Protein AF-A0AAU4ISP2-F1 (afdb_monomer_lite)

Sequence (122 aa):
MALRNTTTWLERLPDLPALRAADTGSRVRIIEQYICQELTETLDIPPAYRINVRRPLRSQGVDSIMAIQLKRKLETALGVTVKAADLLRDDSVAEVAALLCALMPDRREAQARFAATASAGR

Structure (mmCIF, N/CA/C/O backbone):
data_AF-A0AAU4ISP2-F1
#
_entry.id   AF-A0AAU4ISP2-F1
#
loop_
_atom_site.group_PDB
_atom_site.id
_atom_site.type_symbol
_atom_site.label_atom_id
_atom_site.label_alt_id
_atom_site.label_comp_id
_atom_site.label_asym_id
_atom_site.label_entity_id
_atom_site.label_seq_id
_atom_site.pdbx_PDB_ins_code
_atom_site.Cartn_x
_atom_site.Cartn_y
_atom_site.Cartn_z
_atom_site.occupancy
_atom_site.B_iso_or_equiv
_atom_site.auth_seq_id
_atom_site.auth_comp_id
_atom_site.auth_asym_id
_atom_site.auth_atom_id
_atom_site.pdbx_PDB_model_num
ATOM 1 N N . MET A 1 1 ? -2.607 11.310 22.598 1.00 37.22 1 MET A N 1
ATOM 2 C CA . MET A 1 1 ? -2.369 9.853 22.475 1.00 37.22 1 MET A CA 1
ATOM 3 C C . MET A 1 1 ? -1.652 9.605 21.157 1.00 37.22 1 MET A C 1
ATOM 5 O O . MET A 1 1 ? -1.958 10.280 20.188 1.00 37.22 1 MET A O 1
ATOM 9 N N . ALA A 1 2 ? -0.586 8.809 21.192 1.00 35.31 2 ALA A N 1
ATOM 10 C CA . ALA A 1 2 ? 0.616 8.969 20.376 1.00 35.31 2 ALA A CA 1
ATOM 11 C C . ALA A 1 2 ? 0.476 8.588 18.887 1.00 35.31 2 ALA A C 1
ATOM 13 O O . ALA A 1 2 ? 0.356 7.416 18.558 1.00 35.31 2 ALA A O 1
ATOM 14 N N . LEU A 1 3 ? 0.644 9.567 17.991 1.00 39.28 3 LEU A N 1
ATOM 15 C CA . LEU A 1 3 ? 1.062 9.340 16.603 1.00 39.28 3 LEU A CA 1
ATOM 16 C C . LEU A 1 3 ? 2.595 9.220 16.575 1.00 39.28 3 LEU A C 1
ATOM 18 O O . LEU A 1 3 ? 3.301 10.159 16.218 1.00 39.28 3 LEU A O 1
ATOM 22 N N . ARG A 1 4 ? 3.130 8.091 17.041 1.00 44.38 4 ARG A N 1
ATOM 23 C CA . ARG A 1 4 ? 4.551 7.744 16.903 1.00 44.38 4 ARG A CA 1
ATOM 24 C C . ARG A 1 4 ? 4.611 6.449 16.112 1.00 44.38 4 ARG A C 1
ATOM 26 O O . ARG A 1 4 ? 4.437 5.425 16.741 1.00 44.38 4 ARG A O 1
ATOM 33 N N . ASN A 1 5 ? 4.751 6.514 14.783 1.00 46.41 5 ASN A N 1
ATOM 34 C CA . ASN A 1 5 ? 5.164 5.393 13.908 1.00 46.41 5 ASN A CA 1
ATOM 35 C C . ASN A 1 5 ? 5.406 5.856 12.447 1.00 46.41 5 ASN A C 1
ATOM 37 O O . ASN A 1 5 ? 5.060 5.170 11.489 1.00 46.41 5 ASN A O 1
ATOM 41 N N . THR A 1 6 ? 5.965 7.052 12.223 1.00 48.81 6 THR A N 1
ATOM 42 C CA . THR A 1 6 ? 6.186 7.582 10.857 1.00 48.81 6 THR A CA 1
ATOM 43 C C . THR A 1 6 ? 7.560 7.267 10.260 1.00 48.81 6 THR A C 1
ATOM 45 O O . THR A 1 6 ? 7.799 7.637 9.116 1.00 48.81 6 THR A O 1
ATOM 48 N N . THR A 1 7 ? 8.461 6.596 10.981 1.00 49.91 7 THR A N 1
ATOM 49 C CA . THR A 1 7 ? 9.884 6.565 10.590 1.00 49.91 7 THR A CA 1
ATOM 50 C C . THR A 1 7 ? 10.302 5.321 9.793 1.00 49.91 7 THR A C 1
ATOM 52 O O . THR A 1 7 ? 11.186 5.427 8.955 1.00 49.91 7 THR A O 1
ATOM 55 N N . THR A 1 8 ? 9.651 4.166 9.959 1.00 53.00 8 THR A N 1
ATOM 56 C CA . THR A 1 8 ? 10.172 2.880 9.440 1.00 53.00 8 THR A CA 1
ATOM 57 C C . THR A 1 8 ? 9.847 2.572 7.972 1.00 53.00 8 THR A C 1
ATOM 59 O O . THR A 1 8 ? 10.404 1.643 7.396 1.00 53.00 8 THR A O 1
ATOM 62 N N . TRP A 1 9 ? 8.939 3.317 7.339 1.00 57.69 9 TRP A N 1
ATOM 63 C CA . TRP A 1 9 ? 8.425 2.976 6.002 1.00 57.69 9 TRP A CA 1
ATOM 64 C C . TRP A 1 9 ? 9.378 3.373 4.862 1.00 57.69 9 TRP A C 1
ATOM 66 O O . TRP A 1 9 ? 9.424 2.715 3.826 1.00 57.69 9 TRP A O 1
ATOM 76 N N . LEU A 1 10 ? 10.171 4.434 5.065 1.00 52.00 10 LEU A N 1
ATOM 77 C CA . LEU A 1 10 ? 11.156 4.933 4.093 1.00 52.00 10 LEU A CA 1
ATOM 78 C C . LEU A 1 10 ? 12.346 3.980 3.910 1.00 52.00 10 LEU A C 1
ATOM 80 O O . LEU A 1 10 ? 12.910 3.917 2.823 1.00 52.00 10 LEU A O 1
ATOM 84 N N . GLU A 1 11 ? 12.697 3.204 4.937 1.00 57.84 11 GLU A N 1
ATOM 85 C CA . GLU A 1 11 ? 13.777 2.207 4.869 1.00 57.84 11 GLU A CA 1
ATOM 86 C C . GLU A 1 11 ? 13.370 0.936 4.110 1.00 57.84 11 GLU A C 1
ATOM 88 O O . GLU A 1 11 ? 14.217 0.112 3.777 1.00 57.84 11 GL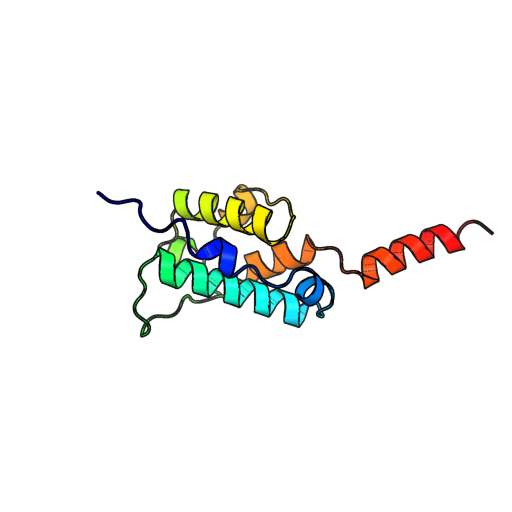U A O 1
ATOM 93 N N . ARG A 1 12 ? 12.073 0.765 3.829 1.00 63.38 12 ARG A N 1
ATOM 94 C CA . ARG A 1 12 ? 11.492 -0.454 3.242 1.00 63.38 12 ARG A CA 1
ATOM 95 C C . ARG A 1 12 ? 10.893 -0.231 1.863 1.00 63.38 12 ARG A C 1
ATOM 97 O O . ARG A 1 12 ? 10.115 -1.053 1.380 1.00 63.38 12 ARG A O 1
ATOM 104 N N . LEU A 1 13 ? 11.252 0.883 1.232 1.00 66.75 13 LEU A N 1
ATOM 105 C CA . LEU A 1 13 ? 10.888 1.151 -0.148 1.00 66.75 13 LEU A CA 1
ATOM 106 C C . LEU A 1 13 ? 11.394 0.010 -1.043 1.00 66.75 13 LEU A C 1
ATOM 108 O O . LEU A 1 13 ? 12.564 -0.362 -0.939 1.00 66.75 13 LEU A O 1
ATOM 112 N N . PRO A 1 14 ? 10.546 -0.554 -1.921 1.00 69.88 14 PRO A N 1
ATOM 113 C CA . PRO A 1 14 ? 11.016 -1.534 -2.884 1.00 69.88 14 PRO A CA 1
ATOM 114 C C . PRO A 1 14 ? 12.061 -0.883 -3.795 1.00 69.88 14 PRO A C 1
ATOM 116 O O . PRO A 1 14 ? 11.894 0.267 -4.209 1.00 69.88 14 PRO A O 1
ATOM 119 N N . ASP A 1 15 ? 13.112 -1.628 -4.142 1.00 81.19 15 ASP A N 1
ATOM 120 C CA . ASP A 1 15 ? 14.120 -1.189 -5.108 1.00 81.19 15 ASP A CA 1
ATOM 121 C C . ASP A 1 15 ? 13.447 -0.832 -6.436 1.00 81.19 15 ASP A C 1
ATOM 123 O O . ASP A 1 15 ? 13.156 -1.702 -7.257 1.00 81.19 15 ASP A O 1
ATOM 127 N N . LEU A 1 16 ? 13.190 0.458 -6.671 1.00 78.44 16 LEU A N 1
ATOM 128 C CA . LEU A 1 16 ? 12.460 0.917 -7.854 1.00 78.44 16 LEU A CA 1
ATOM 129 C C . LEU A 1 16 ? 13.063 0.447 -9.181 1.00 78.44 16 LEU A C 1
ATOM 131 O O . LEU A 1 16 ? 12.290 0.100 -10.078 1.00 78.44 16 LEU A O 1
ATOM 135 N N . PRO A 1 17 ? 14.400 0.413 -9.352 1.00 79.88 17 PRO A N 1
ATOM 136 C CA . PRO A 1 17 ? 15.001 -0.136 -10.560 1.00 79.88 17 PRO A CA 1
ATOM 137 C C . PRO A 1 17 ? 14.716 -1.632 -10.725 1.00 79.88 17 PRO A C 1
ATOM 139 O O . PRO A 1 17 ? 14.378 -2.060 -11.827 1.00 79.88 17 PRO A O 1
ATOM 142 N N . ALA A 1 18 ? 14.807 -2.416 -9.646 1.00 82.50 18 ALA A N 1
ATOM 143 C CA . ALA A 1 18 ? 14.536 -3.852 -9.670 1.00 82.50 18 ALA A CA 1
ATOM 144 C C . ALA A 1 18 ? 13.047 -4.131 -9.903 1.00 82.50 18 ALA A C 1
ATOM 146 O O . ALA A 1 18 ? 12.696 -4.973 -10.728 1.00 82.50 18 ALA A O 1
ATOM 147 N N . LEU A 1 19 ? 12.173 -3.356 -9.256 1.00 83.75 19 LEU A N 1
ATOM 148 C CA . LEU A 1 19 ? 10.733 -3.414 -9.443 1.00 83.75 19 LEU A CA 1
ATOM 149 C C . LEU A 1 19 ? 10.377 -3.109 -10.900 1.00 83.75 19 LEU A C 1
ATOM 151 O O . LEU A 1 19 ? 9.708 -3.909 -11.531 1.00 83.75 19 LEU A O 1
ATOM 155 N N . ARG A 1 20 ? 10.885 -2.019 -11.489 1.00 80.00 20 ARG A N 1
ATOM 156 C CA . ARG A 1 20 ? 10.635 -1.678 -12.905 1.00 80.00 20 ARG A CA 1
ATOM 157 C C . ARG A 1 20 ? 11.237 -2.669 -13.905 1.00 80.00 20 ARG A C 1
ATOM 159 O O . ARG A 1 20 ? 10.782 -2.706 -15.044 1.00 80.00 20 ARG A O 1
ATOM 166 N N . ALA A 1 21 ? 12.272 -3.412 -13.516 1.00 82.44 21 ALA A N 1
ATOM 167 C CA . ALA A 1 21 ? 12.883 -4.447 -14.347 1.00 82.44 21 ALA A CA 1
ATOM 168 C C . ALA A 1 21 ? 12.144 -5.794 -14.274 1.00 82.44 21 ALA A C 1
ATOM 170 O O . ALA A 1 21 ? 12.327 -6.629 -15.163 1.00 82.44 21 ALA A O 1
ATOM 171 N N . ALA A 1 22 ? 11.334 -6.010 -13.234 1.00 84.25 22 ALA A N 1
ATOM 172 C CA . ALA A 1 22 ? 10.539 -7.214 -13.065 1.00 84.25 22 ALA A CA 1
ATOM 173 C C . ALA A 1 22 ? 9.344 -7.246 -14.032 1.00 84.25 22 ALA A C 1
ATOM 175 O O . ALA A 1 22 ? 8.795 -6.213 -14.428 1.00 84.25 22 ALA A O 1
ATOM 176 N N . ASP A 1 23 ? 8.912 -8.452 -14.400 1.00 84.69 23 ASP A N 1
ATOM 177 C CA . ASP A 1 23 ? 7.697 -8.638 -15.188 1.00 84.69 23 ASP A CA 1
ATOM 178 C C . ASP A 1 23 ? 6.456 -8.144 -14.425 1.00 84.69 23 ASP A C 1
ATOM 180 O O . ASP A 1 23 ? 6.460 -8.020 -13.198 1.00 84.69 23 ASP A O 1
ATOM 184 N N . THR A 1 24 ? 5.373 -7.871 -15.152 1.00 83.38 24 THR A N 1
ATOM 185 C CA . THR A 1 24 ? 4.118 -7.356 -14.588 1.00 83.38 24 THR A CA 1
ATOM 186 C C . THR A 1 24 ? 3.592 -8.212 -13.432 1.00 83.38 24 THR A C 1
ATOM 188 O O . THR A 1 24 ? 3.145 -7.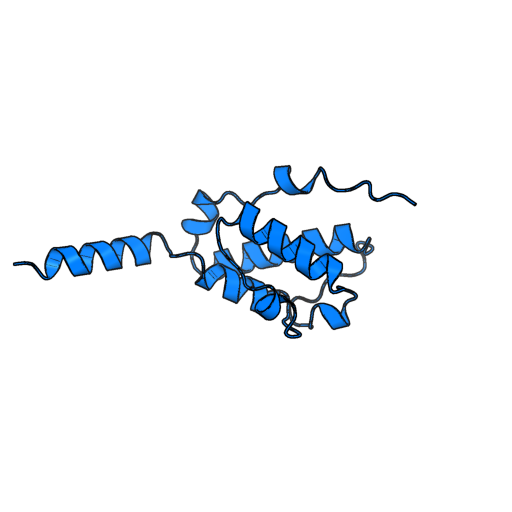665 -12.428 1.00 83.38 24 THR A O 1
ATOM 191 N N . GLY A 1 25 ? 3.669 -9.545 -13.525 1.00 84.25 25 GLY A N 1
ATOM 192 C CA . GLY A 1 25 ? 3.174 -10.442 -12.478 1.00 84.25 25 GLY A CA 1
ATOM 193 C C . GLY A 1 25 ? 4.003 -10.343 -11.198 1.00 84.25 25 GLY A C 1
ATOM 194 O O . GLY A 1 25 ? 3.453 -10.191 -10.104 1.00 84.25 25 GLY A O 1
ATOM 195 N N . SER A 1 26 ? 5.328 -10.354 -11.337 1.00 86.75 26 SER A N 1
ATOM 196 C CA . SER A 1 26 ? 6.251 -10.156 -10.216 1.00 86.75 26 SER A CA 1
ATOM 197 C C . SER A 1 26 ? 6.101 -8.770 -9.586 1.00 86.75 26 SER A C 1
ATOM 199 O O . SER A 1 26 ? 6.063 -8.660 -8.362 1.00 86.75 26 SER A O 1
ATOM 201 N N . ARG A 1 27 ? 5.941 -7.716 -10.399 1.00 87.38 27 ARG A N 1
ATOM 202 C CA . ARG A 1 27 ? 5.702 -6.345 -9.923 1.00 87.38 27 ARG A CA 1
ATOM 203 C C . ARG A 1 27 ? 4.456 -6.242 -9.060 1.00 87.38 27 ARG A C 1
ATOM 205 O O . ARG A 1 27 ? 4.539 -5.739 -7.942 1.00 87.38 27 ARG A O 1
ATOM 212 N N . VAL A 1 28 ? 3.326 -6.748 -9.555 1.00 87.94 28 VAL A N 1
ATOM 213 C CA . VAL A 1 28 ? 2.060 -6.752 -8.808 1.00 87.94 28 VAL A CA 1
ATOM 214 C C . VAL A 1 28 ? 2.234 -7.472 -7.476 1.00 87.94 28 VAL A C 1
ATOM 216 O O . VAL A 1 28 ? 1.843 -6.935 -6.446 1.00 87.94 28 VAL A O 1
ATOM 219 N N . ARG A 1 29 ? 2.898 -8.632 -7.465 1.00 88.31 29 ARG A N 1
ATOM 220 C CA . ARG A 1 29 ? 3.120 -9.401 -6.236 1.00 88.31 29 ARG A CA 1
ATOM 221 C C . ARG A 1 29 ? 3.999 -8.669 -5.218 1.00 88.31 29 ARG A C 1
ATOM 223 O O . ARG A 1 29 ? 3.692 -8.703 -4.030 1.00 88.31 29 ARG A O 1
ATOM 230 N N . ILE A 1 30 ? 5.064 -8.004 -5.666 1.00 87.94 30 ILE A N 1
ATOM 231 C CA . ILE A 1 30 ? 5.940 -7.214 -4.786 1.00 87.94 30 ILE A CA 1
ATOM 232 C C . ILE A 1 30 ? 5.164 -6.035 -4.185 1.00 87.94 30 ILE A C 1
ATOM 234 O O . ILE A 1 30 ? 5.235 -5.803 -2.979 1.00 87.94 30 ILE A O 1
ATOM 238 N N . ILE A 1 31 ? 4.387 -5.320 -5.005 1.00 87.06 31 ILE A N 1
ATOM 239 C CA . ILE A 1 31 ? 3.562 -4.191 -4.555 1.00 87.06 31 ILE A CA 1
ATOM 240 C C . ILE A 1 31 ? 2.475 -4.668 -3.577 1.00 87.06 31 ILE A C 1
ATOM 242 O O . ILE A 1 31 ? 2.265 -4.042 -2.541 1.00 87.06 31 ILE A O 1
ATOM 246 N N . GLU A 1 32 ? 1.820 -5.793 -3.861 1.00 88.88 32 GLU A N 1
ATOM 247 C CA . GLU A 1 32 ? 0.817 -6.409 -2.986 1.00 88.88 32 GLU A CA 1
ATOM 248 C C . GLU A 1 32 ? 1.412 -6.770 -1.618 1.00 88.88 32 GLU A C 1
ATOM 250 O O . GLU A 1 32 ? 0.861 -6.397 -0.582 1.00 88.88 32 GLU A O 1
ATOM 255 N N . GLN A 1 33 ? 2.569 -7.442 -1.603 1.00 86.62 33 GLN A N 1
ATOM 256 C CA . GLN A 1 33 ? 3.269 -7.793 -0.366 1.00 86.62 33 GLN A CA 1
ATOM 257 C C . GLN A 1 33 ? 3.665 -6.556 0.438 1.00 86.62 33 GLN A C 1
ATOM 259 O O . GLN A 1 33 ? 3.488 -6.548 1.657 1.00 86.62 33 GLN A O 1
ATOM 264 N N . TYR A 1 34 ? 4.150 -5.515 -0.240 1.00 84.62 34 TYR A N 1
ATOM 265 C CA . TYR A 1 34 ? 4.489 -4.245 0.389 1.00 84.62 34 TYR A CA 1
ATOM 266 C C . TYR A 1 34 ? 3.263 -3.624 1.072 1.00 84.62 34 TYR A C 1
ATOM 268 O O . TYR A 1 34 ? 3.292 -3.371 2.275 1.00 84.62 34 TYR A O 1
ATOM 276 N N . ILE A 1 35 ? 2.142 -3.484 0.356 1.00 83.69 35 ILE A N 1
ATOM 277 C CA . ILE A 1 35 ? 0.902 -2.926 0.919 1.00 83.69 35 ILE A CA 1
ATOM 278 C C . ILE A 1 35 ? 0.396 -3.774 2.097 1.00 83.69 35 ILE A C 1
ATOM 280 O O . ILE A 1 35 ? -0.001 -3.227 3.123 1.00 83.69 35 ILE A O 1
ATOM 284 N N . CYS A 1 36 ? 0.421 -5.106 1.996 1.00 84.69 36 CYS A N 1
ATOM 285 C CA . CYS A 1 36 ? -0.008 -5.981 3.090 1.00 84.69 36 CYS A CA 1
ATOM 286 C C . CYS A 1 36 ? 0.836 -5.821 4.354 1.00 84.69 36 CYS A C 1
ATOM 288 O O . CYS A 1 36 ? 0.278 -5.800 5.453 1.00 84.69 36 CYS A O 1
ATOM 290 N N . GLN A 1 37 ? 2.158 -5.722 4.220 1.00 80.50 37 GLN A N 1
ATOM 291 C CA . GLN A 1 37 ? 3.041 -5.492 5.363 1.00 80.50 37 GLN A CA 1
ATOM 292 C C . GLN A 1 37 ? 2.777 -4.127 6.001 1.00 80.50 37 GLN A C 1
ATOM 294 O O . GLN A 1 37 ? 2.624 -4.045 7.219 1.00 80.50 37 GLN A O 1
ATOM 299 N N . GLU A 1 38 ? 2.624 -3.087 5.179 1.00 78.81 38 GLU A N 1
ATOM 300 C CA . GLU A 1 38 ? 2.290 -1.734 5.636 1.00 78.81 38 GLU A CA 1
ATOM 301 C C . GLU A 1 38 ? 0.985 -1.699 6.435 1.00 78.81 38 GLU A C 1
ATOM 303 O O . GLU A 1 38 ? 0.903 -1.094 7.506 1.00 78.81 38 GLU A O 1
ATOM 308 N N . LEU A 1 39 ? -0.045 -2.379 5.935 1.00 79.31 39 LEU A N 1
ATOM 309 C CA . LEU A 1 39 ? -1.337 -2.457 6.605 1.00 79.31 39 LEU A CA 1
ATOM 310 C C . LEU A 1 39 ? -1.273 -3.283 7.889 1.00 79.31 39 LEU A C 1
ATOM 312 O O . LEU A 1 39 ? -1.880 -2.881 8.873 1.00 79.31 39 LEU A O 1
ATOM 316 N N . THR A 1 40 ? -0.529 -4.392 7.901 1.00 79.81 40 THR A N 1
ATOM 317 C CA . THR A 1 40 ? -0.379 -5.253 9.088 1.00 79.81 40 THR A CA 1
ATOM 318 C C . THR A 1 40 ? 0.233 -4.477 10.251 1.00 79.81 40 THR A C 1
ATOM 320 O O . THR A 1 40 ? -0.279 -4.535 11.364 1.00 79.81 40 THR A O 1
ATOM 323 N N . GLU A 1 41 ? 1.278 -3.697 9.986 1.00 76.38 41 GLU A N 1
ATOM 324 C CA . GLU A 1 41 ? 1.928 -2.869 11.005 1.00 76.38 41 GLU A CA 1
ATOM 325 C C . GLU A 1 41 ? 1.100 -1.644 11.401 1.00 76.38 41 GLU A C 1
ATOM 327 O O . GLU A 1 41 ? 1.060 -1.277 12.572 1.00 76.38 41 GLU A O 1
ATOM 332 N N . THR A 1 42 ? 0.417 -1.006 10.446 1.00 74.69 42 THR A N 1
ATOM 333 C CA . THR A 1 42 ? -0.400 0.185 10.738 1.00 74.69 42 THR A CA 1
ATOM 334 C C . THR A 1 42 ? -1.651 -0.168 11.545 1.00 74.69 42 THR A C 1
ATOM 336 O O . THR A 1 42 ? -2.063 0.609 12.402 1.00 74.69 42 THR A O 1
ATOM 339 N N . LEU A 1 43 ? -2.257 -1.325 11.271 1.00 74.12 43 LEU A N 1
ATOM 340 C CA . LEU A 1 43 ? -3.452 -1.817 11.960 1.00 74.12 43 LEU A CA 1
ATOM 341 C C . LEU A 1 43 ? -3.130 -2.623 13.229 1.00 74.12 43 LEU A C 1
ATOM 343 O O . LEU A 1 43 ? -4.060 -3.125 13.855 1.00 74.12 43 LEU A O 1
ATOM 347 N N . ASP A 1 44 ? -1.848 -2.761 13.589 1.00 73.25 44 ASP A N 1
ATOM 348 C CA . ASP A 1 44 ? -1.380 -3.592 14.709 1.00 73.25 44 ASP A CA 1
ATOM 349 C C . ASP A 1 44 ? -1.982 -5.013 14.666 1.00 73.25 44 ASP A C 1
ATOM 351 O O . ASP A 1 44 ? -2.419 -5.584 15.667 1.00 73.25 44 ASP A O 1
ATOM 355 N N . ILE A 1 45 ? -2.079 -5.575 13.453 1.00 72.62 45 ILE A N 1
ATOM 356 C CA . ILE A 1 45 ? -2.705 -6.878 13.232 1.00 72.62 45 ILE A CA 1
ATOM 357 C C . ILE A 1 45 ? -1.763 -7.957 13.775 1.00 72.62 45 ILE A C 1
ATOM 359 O O . ILE A 1 45 ? -0.617 -8.053 13.324 1.00 72.62 45 ILE A O 1
ATOM 363 N N . PRO A 1 46 ? -2.231 -8.825 14.694 1.00 70.00 46 PRO A N 1
ATOM 364 C CA . PRO A 1 46 ? -1.414 -9.912 15.211 1.00 70.00 46 PRO A CA 1
ATOM 365 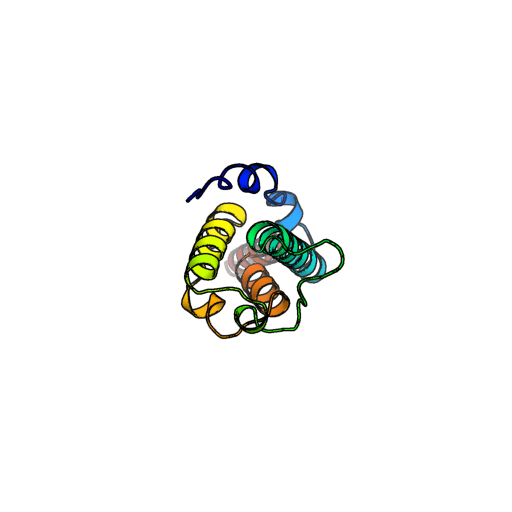C C . PRO A 1 46 ? -0.955 -10.841 14.078 1.00 70.00 46 PRO A C 1
ATOM 367 O O . PRO A 1 46 ? -1.742 -11.097 13.169 1.00 70.00 46 PRO A O 1
ATOM 370 N N . PRO A 1 47 ? 0.229 -11.476 14.162 1.00 65.38 47 PRO A N 1
ATOM 371 C CA . PRO A 1 47 ? 0.756 -12.351 13.103 1.00 65.38 47 PRO A CA 1
ATOM 372 C C . PRO A 1 47 ? -0.166 -13.523 12.718 1.00 65.38 47 PRO A C 1
ATOM 374 O O . PRO A 1 47 ? -0.025 -14.114 11.647 1.00 65.38 47 PRO A O 1
ATOM 377 N N . ALA A 1 48 ? -1.095 -13.881 13.611 1.00 67.88 48 ALA A N 1
ATOM 378 C CA . ALA A 1 48 ? -2.119 -14.898 13.393 1.00 67.88 48 ALA A CA 1
ATOM 379 C C . ALA A 1 48 ? -3.207 -14.464 12.390 1.00 67.88 48 ALA A C 1
ATOM 381 O O . ALA A 1 48 ? -3.873 -15.314 11.800 1.00 67.88 48 ALA A O 1
ATOM 382 N N . TYR A 1 49 ? -3.373 -13.160 12.175 1.00 70.31 49 TYR A N 1
ATOM 383 C CA . TYR A 1 49 ? -4.298 -12.570 11.220 1.00 70.31 49 TYR A CA 1
ATOM 384 C C . TYR A 1 49 ? -3.515 -12.015 10.029 1.00 70.31 49 TYR A C 1
ATOM 386 O O . TYR A 1 49 ? -2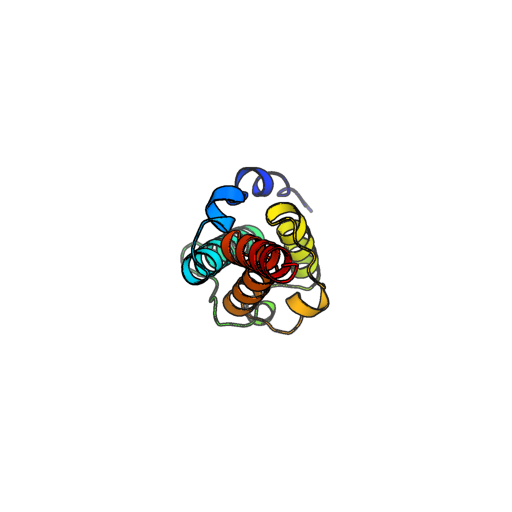.484 -11.366 10.176 1.00 70.31 49 TYR A O 1
ATOM 394 N N . ARG A 1 50 ? -3.997 -12.291 8.817 1.00 72.69 50 ARG A N 1
ATOM 395 C CA . ARG A 1 50 ? -3.402 -11.779 7.578 1.00 72.69 50 ARG A CA 1
ATOM 396 C C . ARG A 1 50 ? -4.398 -10.891 6.862 1.00 72.69 50 ARG A C 1
ATOM 398 O O . ARG A 1 50 ? -5.571 -11.249 6.752 1.00 72.69 50 ARG A O 1
ATOM 405 N N . ILE A 1 51 ? -3.902 -9.785 6.317 1.00 81.38 51 ILE A N 1
ATOM 406 C CA . ILE A 1 51 ? -4.639 -8.989 5.337 1.00 81.38 51 ILE A CA 1
ATOM 407 C C . ILE A 1 51 ? -5.004 -9.901 4.160 1.00 81.38 51 ILE A C 1
ATOM 409 O O . ILE A 1 51 ? -4.148 -10.562 3.569 1.00 81.38 51 ILE A O 1
ATOM 413 N N . ASN A 1 52 ? -6.285 -9.946 3.818 1.00 82.94 52 ASN A N 1
ATOM 414 C CA . ASN A 1 52 ? -6.777 -10.651 2.652 1.00 82.94 52 ASN A CA 1
ATOM 415 C C . ASN A 1 52 ? -6.674 -9.738 1.429 1.00 82.94 52 ASN A C 1
ATOM 417 O O . ASN A 1 52 ? -7.392 -8.747 1.302 1.00 82.94 52 ASN A O 1
ATOM 421 N N . VAL A 1 53 ? -5.803 -10.114 0.499 1.00 85.12 53 VAL A N 1
ATOM 422 C CA . VAL A 1 53 ? -5.496 -9.320 -0.696 1.00 85.12 53 VAL A CA 1
ATOM 423 C C . VAL A 1 53 ? -6.652 -9.200 -1.683 1.00 85.12 53 VAL A C 1
ATOM 425 O O . VAL A 1 53 ? -6.620 -8.322 -2.534 1.00 85.12 53 VAL A O 1
ATOM 428 N N . ARG A 1 54 ? -7.678 -10.053 -1.557 1.00 85.19 54 ARG A N 1
ATOM 429 C CA . ARG A 1 54 ? -8.873 -10.080 -2.416 1.00 85.19 54 ARG A CA 1
ATOM 430 C C . ARG A 1 54 ? -10.101 -9.469 -1.745 1.00 85.19 54 ARG A C 1
ATOM 432 O O . ARG A 1 54 ? -11.170 -9.465 -2.345 1.00 85.19 54 ARG A O 1
ATOM 439 N N . ARG A 1 55 ? -9.990 -9.021 -0.489 1.00 84.12 55 ARG A N 1
ATOM 440 C CA . ARG A 1 55 ? -11.084 -8.335 0.207 1.00 84.12 55 ARG A CA 1
ATOM 441 C C . ARG A 1 55 ? -10.902 -6.822 0.136 1.00 84.12 55 ARG A C 1
ATOM 443 O O . ARG A 1 55 ? -9.761 -6.361 0.220 1.00 84.12 55 ARG A O 1
ATOM 450 N N . PRO A 1 56 ? -12.004 -6.059 0.071 1.00 83.50 56 PRO A N 1
ATOM 451 C CA . PRO A 1 56 ? -11.948 -4.608 0.121 1.00 83.50 56 PRO A CA 1
ATOM 452 C C . PRO A 1 56 ? -11.202 -4.101 1.347 1.00 83.50 56 PRO A C 1
ATOM 454 O O . PRO A 1 56 ? -11.415 -4.600 2.457 1.00 83.50 56 PRO A O 1
ATOM 457 N N . LEU A 1 57 ? -10.361 -3.085 1.173 1.00 80.06 57 LEU A N 1
ATOM 458 C CA . LEU A 1 57 ? -9.579 -2.493 2.262 1.00 80.06 57 LEU A CA 1
ATOM 459 C C . LEU A 1 57 ? -10.473 -1.976 3.404 1.00 80.06 57 LEU A C 1
ATOM 461 O O . LEU A 1 57 ? -10.197 -2.240 4.576 1.00 80.06 57 LEU A O 1
ATOM 465 N N . ARG A 1 58 ? -11.601 -1.329 3.077 1.00 79.06 58 ARG A N 1
ATOM 466 C CA . ARG A 1 58 ? -12.560 -0.816 4.075 1.00 79.06 58 ARG A CA 1
ATOM 467 C C . ARG A 1 58 ? -13.148 -1.921 4.946 1.00 79.06 58 ARG A C 1
ATOM 469 O O . ARG A 1 58 ? -13.293 -1.742 6.152 1.00 79.06 58 ARG A O 1
ATOM 476 N N . SER A 1 59 ? -13.438 -3.081 4.353 1.00 79.94 59 SER A N 1
ATOM 477 C CA . SER A 1 59 ? -13.976 -4.241 5.080 1.00 79.94 59 SER A CA 1
ATOM 478 C C . SER A 1 59 ? -12.982 -4.852 6.077 1.00 79.94 59 SER A C 1
ATOM 480 O O . SER A 1 59 ? -13.373 -5.645 6.929 1.00 79.94 59 SER A O 1
ATOM 482 N N . GLN A 1 60 ? -11.702 -4.484 5.970 1.00 79.12 60 GLN A N 1
ATOM 483 C CA . GLN A 1 60 ? -10.600 -4.992 6.787 1.00 79.12 60 GLN A CA 1
ATOM 484 C C . GLN A 1 60 ? -10.103 -3.971 7.820 1.00 79.12 60 GLN A C 1
ATOM 486 O O . GLN A 1 60 ? -9.070 -4.190 8.443 1.00 79.12 60 GLN A O 1
ATOM 491 N N . GLY A 1 61 ? -10.836 -2.868 8.014 1.00 75.81 61 GLY A N 1
ATOM 492 C CA . GLY A 1 61 ? -10.510 -1.840 9.005 1.00 75.81 61 GLY A CA 1
ATOM 493 C C . GLY A 1 61 ? -9.668 -0.681 8.473 1.00 75.81 61 GLY A C 1
ATOM 494 O O . GLY A 1 61 ? -9.271 0.174 9.257 1.00 75.81 61 GLY A O 1
ATOM 495 N N . VAL A 1 62 ? -9.414 -0.608 7.160 1.00 73.12 62 VAL A N 1
ATOM 496 C CA . VAL A 1 62 ? -8.731 0.548 6.560 1.00 73.12 62 VAL A CA 1
ATOM 497 C C . VAL A 1 62 ? -9.702 1.720 6.449 1.00 73.12 62 VAL A C 1
ATOM 499 O O . VAL A 1 62 ? -10.670 1.679 5.686 1.00 73.12 62 VAL A O 1
ATOM 502 N N . ASP A 1 63 ? -9.430 2.781 7.203 1.00 75.81 63 ASP A N 1
ATOM 503 C CA . ASP A 1 63 ? -10.207 4.017 7.164 1.00 75.81 63 ASP A CA 1
ATOM 504 C C . ASP A 1 63 ? -9.726 5.002 6.075 1.00 75.81 63 ASP A C 1
ATOM 506 O O . ASP A 1 63 ? -8.729 4.798 5.374 1.00 75.81 63 ASP A O 1
ATOM 510 N N . SER A 1 64 ? -10.455 6.109 5.914 1.00 72.75 64 SER A N 1
ATOM 511 C CA . SER A 1 64 ? -10.134 7.139 4.919 1.00 72.75 64 SER A CA 1
ATOM 512 C C . SER A 1 64 ? -8.808 7.869 5.193 1.00 72.75 64 SER A C 1
ATOM 514 O O . SER A 1 64 ? -8.158 8.316 4.248 1.00 72.75 64 SER A O 1
ATOM 516 N N . ILE A 1 65 ? -8.391 8.011 6.457 1.00 77.06 65 ILE A N 1
ATOM 517 C CA . ILE A 1 65 ? -7.125 8.660 6.833 1.00 77.06 65 ILE A CA 1
ATOM 518 C C . ILE A 1 65 ? -5.957 7.746 6.454 1.00 77.06 65 ILE A C 1
ATOM 520 O O . ILE A 1 65 ? -4.987 8.206 5.848 1.00 77.06 65 ILE A O 1
ATOM 524 N N . MET A 1 66 ? -6.073 6.451 6.742 1.00 74.38 66 MET A N 1
ATOM 525 C CA . MET A 1 66 ? -5.123 5.429 6.317 1.00 74.38 66 MET A CA 1
ATOM 526 C C . MET A 1 66 ? -5.020 5.347 4.798 1.00 74.38 66 MET A C 1
ATOM 528 O O . MET A 1 66 ? -3.911 5.284 4.279 1.00 74.38 66 MET A O 1
ATOM 532 N N . ALA A 1 67 ? -6.137 5.424 4.070 1.00 76.31 67 ALA A N 1
ATOM 533 C CA . ALA A 1 67 ? -6.119 5.434 2.607 1.00 76.31 67 ALA A CA 1
ATOM 534 C C . ALA A 1 67 ? -5.346 6.640 2.038 1.00 76.31 67 ALA A C 1
ATOM 536 O O . ALA A 1 67 ? -4.574 6.495 1.091 1.00 76.31 67 ALA A O 1
ATOM 537 N N . ILE A 1 68 ? -5.487 7.829 2.637 1.00 78.94 68 ILE A N 1
ATOM 538 C CA . ILE A 1 68 ? -4.725 9.024 2.237 1.00 78.94 68 ILE A CA 1
ATOM 539 C C . ILE A 1 68 ? -3.234 8.875 2.576 1.00 78.94 68 ILE A C 1
ATOM 541 O O . ILE A 1 68 ? -2.382 9.299 1.791 1.00 78.94 68 ILE A O 1
ATOM 545 N N . GLN A 1 69 ? -2.897 8.280 3.722 1.00 78.88 69 GLN A N 1
ATOM 546 C CA . GLN A 1 69 ? -1.503 8.002 4.078 1.00 78.88 69 GLN A CA 1
ATOM 547 C C . GLN A 1 69 ? -0.881 6.979 3.127 1.00 78.88 69 GLN A C 1
ATOM 549 O O . GLN A 1 69 ? 0.193 7.235 2.587 1.00 78.88 69 GLN A O 1
ATOM 554 N N . LEU A 1 70 ? -1.583 5.873 2.865 1.00 78.88 70 LEU A N 1
ATOM 555 C CA . LEU A 1 70 ? -1.192 4.847 1.903 1.00 78.88 70 LEU A CA 1
ATOM 556 C C . LEU A 1 70 ? -0.978 5.467 0.523 1.00 78.88 70 LEU A C 1
ATOM 558 O O . LEU A 1 70 ? 0.063 5.244 -0.080 1.00 78.88 70 LEU A O 1
ATOM 562 N N . LYS A 1 71 ? -1.890 6.337 0.069 1.00 81.69 71 LYS A N 1
ATOM 563 C CA . LYS A 1 71 ? -1.717 7.100 -1.172 1.00 81.69 71 LYS A CA 1
ATOM 564 C C . LYS A 1 71 ? -0.375 7.836 -1.199 1.00 81.69 71 LYS A C 1
ATOM 566 O O . LYS A 1 71 ? 0.427 7.608 -2.096 1.00 81.69 71 LYS A O 1
ATOM 571 N N . ARG A 1 72 ? -0.133 8.724 -0.228 1.00 81.25 72 ARG A N 1
ATOM 572 C CA . ARG A 1 72 ? 1.082 9.562 -0.192 1.00 81.25 72 ARG A CA 1
ATOM 573 C C . ARG A 1 72 ? 2.350 8.712 -0.153 1.00 81.25 72 ARG A C 1
ATOM 575 O O . ARG A 1 72 ? 3.330 9.038 -0.821 1.00 81.25 72 ARG A O 1
ATOM 582 N N . LYS A 1 73 ? 2.314 7.616 0.608 1.00 78.75 73 LYS A N 1
ATOM 583 C CA . LYS A 1 73 ? 3.397 6.632 0.678 1.00 78.75 73 LYS A CA 1
ATOM 584 C C . LYS A 1 73 ? 3.655 5.997 -0.681 1.00 78.75 73 LYS A C 1
ATOM 586 O O . LYS A 1 73 ? 4.785 6.034 -1.138 1.00 78.75 73 LYS A O 1
ATOM 591 N N . LEU A 1 74 ? 2.623 5.484 -1.349 1.00 80.06 74 LEU A N 1
ATOM 592 C CA . LEU A 1 74 ? 2.740 4.850 -2.663 1.00 80.06 74 LEU A CA 1
ATOM 593 C C . LEU A 1 74 ? 3.263 5.819 -3.726 1.00 80.06 74 LEU A C 1
ATOM 595 O O . LEU A 1 74 ? 4.135 5.449 -4.505 1.00 80.06 74 LEU A O 1
ATOM 599 N N . GLU A 1 75 ? 2.786 7.065 -3.733 1.00 83.50 75 GLU A N 1
ATOM 600 C CA . GLU A 1 75 ? 3.280 8.096 -4.654 1.00 83.50 75 GLU A CA 1
ATOM 601 C C . GLU A 1 75 ? 4.770 8.391 -4.427 1.00 83.50 75 GLU A C 1
ATOM 603 O O . GLU A 1 75 ? 5.541 8.471 -5.382 1.00 83.50 75 GLU A O 1
ATOM 608 N N . THR A 1 76 ? 5.191 8.474 -3.162 1.00 81.19 76 THR A N 1
ATOM 609 C CA . THR A 1 76 ? 6.593 8.711 -2.779 1.00 81.19 76 THR A CA 1
ATOM 610 C C . THR A 1 76 ? 7.474 7.503 -3.094 1.00 81.19 76 THR A C 1
ATOM 612 O O . THR A 1 76 ? 8.578 7.652 -3.608 1.00 81.19 76 THR A O 1
ATOM 615 N N . ALA A 1 77 ? 6.969 6.304 -2.806 1.00 77.88 77 ALA A N 1
ATOM 616 C CA . ALA A 1 77 ? 7.670 5.042 -2.958 1.00 77.88 77 ALA A CA 1
ATOM 617 C C . ALA A 1 77 ? 7.880 4.673 -4.419 1.00 77.88 77 ALA A C 1
ATOM 619 O O . ALA A 1 77 ? 8.969 4.271 -4.795 1.00 77.88 77 ALA A O 1
ATOM 620 N N . LEU A 1 78 ? 6.831 4.793 -5.232 1.00 77.81 78 LEU A N 1
ATOM 621 C CA . LEU A 1 78 ? 6.800 4.296 -6.605 1.00 77.81 78 LEU A CA 1
ATOM 622 C C . LEU A 1 78 ? 7.085 5.402 -7.636 1.00 77.81 78 LEU A C 1
ATOM 624 O O . LEU A 1 78 ? 7.361 5.111 -8.805 1.00 77.81 78 LEU A O 1
ATOM 628 N N . GLY A 1 79 ? 7.039 6.671 -7.218 1.00 77.56 79 GLY A N 1
ATOM 629 C CA . GLY A 1 79 ? 7.169 7.824 -8.109 1.00 77.56 79 GLY A CA 1
ATOM 630 C C . GLY A 1 79 ? 6.015 7.926 -9.110 1.00 77.56 79 GLY A C 1
ATOM 631 O O . GLY A 1 79 ? 6.219 8.383 -10.232 1.00 77.56 79 GLY A O 1
ATOM 632 N N . VAL A 1 80 ? 4.830 7.438 -8.733 1.00 81.31 80 VAL A N 1
ATOM 633 C CA . VAL A 1 80 ? 3.598 7.492 -9.538 1.00 81.31 80 VAL A CA 1
ATOM 634 C C . VAL A 1 80 ? 2.616 8.484 -8.924 1.00 81.31 80 VAL A C 1
ATOM 636 O O . VAL A 1 80 ? 2.747 8.856 -7.763 1.00 81.31 80 VAL A O 1
ATOM 639 N N . THR A 1 81 ? 1.609 8.907 -9.684 1.00 77.06 81 THR A N 1
ATOM 640 C CA . THR A 1 81 ? 0.513 9.738 -9.166 1.00 77.06 81 THR A CA 1
ATOM 641 C C . THR A 1 81 ? -0.764 8.915 -9.129 1.00 77.06 81 THR A C 1
ATOM 643 O O . THR A 1 81 ? -1.194 8.400 -10.159 1.00 77.06 81 THR A O 1
ATOM 646 N N . VAL A 1 82 ? -1.381 8.805 -7.952 1.00 76.81 82 VAL A N 1
ATOM 647 C CA . VAL A 1 82 ? -2.581 7.984 -7.733 1.00 76.81 82 VAL A CA 1
ATOM 648 C C . VAL A 1 82 ? -3.711 8.882 -7.257 1.00 76.81 82 VAL A C 1
ATOM 650 O O . VAL A 1 82 ? -3.560 9.678 -6.320 1.00 76.81 82 VAL A O 1
ATOM 653 N N . LYS A 1 83 ? -4.892 8.788 -7.873 1.00 75.19 83 LYS A N 1
ATOM 654 C CA . LYS A 1 83 ? -6.042 9.549 -7.373 1.00 75.19 83 LYS A CA 1
ATOM 655 C C . LYS A 1 83 ? -6.531 8.886 -6.092 1.00 75.19 83 LYS A C 1
ATOM 657 O O . LYS A 1 83 ? -6.707 7.678 -6.035 1.00 75.19 83 LYS A O 1
ATOM 662 N N . ALA A 1 84 ? -6.800 9.685 -5.060 1.00 66.81 84 ALA A N 1
ATOM 663 C CA . ALA A 1 84 ? -7.304 9.156 -3.789 1.00 66.81 84 ALA A CA 1
ATOM 664 C C . ALA A 1 84 ? -8.637 8.404 -3.967 1.00 66.81 84 ALA A C 1
ATOM 666 O O . ALA A 1 84 ? -8.902 7.444 -3.255 1.00 66.81 84 ALA A O 1
ATOM 667 N N . ALA A 1 85 ? -9.446 8.818 -4.949 1.00 69.69 85 ALA A N 1
ATOM 668 C CA . ALA A 1 85 ? -10.689 8.150 -5.314 1.00 69.69 85 ALA A CA 1
ATOM 669 C C . ALA A 1 85 ? -10.482 6.700 -5.791 1.00 69.69 85 ALA A C 1
ATOM 671 O O . ALA A 1 85 ? -11.343 5.872 -5.523 1.00 69.69 85 ALA A O 1
ATOM 672 N N . ASP A 1 86 ? -9.341 6.397 -6.421 1.00 71.88 86 ASP A N 1
ATOM 673 C CA . ASP A 1 86 ? -8.993 5.057 -6.923 1.00 71.88 86 ASP A CA 1
ATOM 674 C C . ASP A 1 86 ? -8.450 4.131 -5.818 1.00 71.88 86 ASP A C 1
ATOM 676 O O . ASP A 1 86 ? -8.198 2.964 -6.066 1.00 71.88 86 ASP A O 1
ATOM 680 N N . LEU A 1 87 ? -8.219 4.646 -4.605 1.00 68.25 87 LEU A N 1
ATOM 681 C CA . LEU A 1 87 ? -7.834 3.851 -3.426 1.00 68.25 87 LEU A CA 1
ATOM 682 C C . LEU A 1 87 ? -8.995 3.681 -2.439 1.00 68.25 87 LEU A C 1
ATOM 684 O O . LEU A 1 87 ? -8.943 2.869 -1.520 1.00 68.25 87 LEU A O 1
ATOM 688 N N . LEU A 1 88 ? -10.030 4.508 -2.585 1.00 66.12 88 LEU A N 1
ATOM 689 C CA . LEU A 1 88 ? -11.187 4.571 -1.697 1.00 66.12 88 LEU A CA 1
ATOM 690 C C . LEU A 1 88 ? -12.400 3.821 -2.259 1.00 66.12 88 LEU A C 1
ATOM 692 O O . LEU A 1 88 ? -13.446 3.822 -1.596 1.00 66.12 88 LEU A O 1
ATOM 696 N N . ARG A 1 89 ? -12.272 3.207 -3.444 1.00 69.44 89 ARG A N 1
ATOM 697 C CA . ARG A 1 89 ? -13.363 2.661 -4.263 1.00 69.44 89 ARG A CA 1
ATOM 698 C C . ARG A 1 89 ? -13.830 1.257 -3.858 1.00 69.44 89 ARG A C 1
ATOM 700 O O . ARG A 1 89 ? -14.466 0.572 -4.646 1.00 69.44 89 ARG A O 1
ATOM 707 N N . ASP A 1 90 ? -13.585 0.882 -2.603 1.00 66.19 90 ASP A N 1
ATOM 708 C CA . ASP A 1 90 ? -13.763 -0.481 -2.082 1.0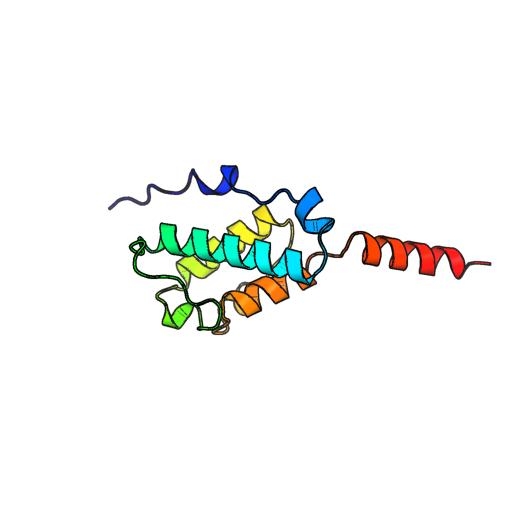0 66.19 90 ASP A CA 1
ATOM 709 C C . ASP A 1 90 ? -12.845 -1.511 -2.766 1.00 66.19 90 ASP A C 1
ATOM 711 O O . ASP A 1 90 ? -13.111 -2.710 -2.763 1.00 66.19 90 ASP A O 1
ATOM 715 N N . ASP A 1 91 ? -11.723 -1.033 -3.308 1.00 80.31 91 ASP A N 1
ATOM 716 C CA . ASP A 1 91 ? -10.714 -1.876 -3.934 1.00 80.31 91 ASP A CA 1
ATOM 717 C C . ASP A 1 91 ? -10.007 -2.762 -2.902 1.00 80.31 91 ASP A C 1
ATOM 719 O O . ASP A 1 91 ? -9.808 -2.417 -1.726 1.00 80.31 91 ASP A O 1
ATOM 723 N N . SER A 1 92 ? -9.610 -3.932 -3.374 1.00 86.25 92 SER A N 1
ATOM 724 C CA . SER A 1 92 ? -8.759 -4.881 -2.675 1.00 86.25 92 SER A CA 1
ATOM 725 C C . SER A 1 92 ? -7.273 -4.555 -2.869 1.00 86.25 92 SER A C 1
ATOM 727 O O . SER A 1 92 ? -6.886 -3.815 -3.775 1.00 86.25 92 SER A O 1
ATOM 729 N N . VAL A 1 93 ? -6.402 -5.127 -2.029 1.00 86.56 93 VAL A N 1
ATOM 730 C CA . VAL A 1 93 ? -4.943 -4.929 -2.159 1.00 86.56 93 VAL A CA 1
ATOM 731 C C . VAL A 1 93 ? -4.453 -5.346 -3.550 1.00 86.56 93 VAL A C 1
ATOM 733 O O . VAL A 1 93 ? -3.619 -4.657 -4.131 1.00 86.56 93 VAL A O 1
ATOM 736 N N . ALA A 1 94 ? -4.988 -6.441 -4.094 1.00 86.81 94 ALA A N 1
ATOM 737 C CA . ALA A 1 94 ? -4.623 -6.944 -5.414 1.00 86.81 94 ALA A CA 1
ATOM 738 C C . ALA A 1 94 ? -5.002 -5.961 -6.536 1.00 86.81 94 ALA A C 1
ATOM 740 O O . ALA A 1 94 ? -4.217 -5.741 -7.457 1.00 86.81 94 ALA A O 1
ATOM 741 N N . GLU A 1 95 ? -6.178 -5.334 -6.449 1.00 87.50 95 GLU A N 1
ATOM 742 C CA . GLU A 1 95 ? -6.635 -4.337 -7.428 1.00 87.50 95 GLU A CA 1
ATOM 743 C C . GLU A 1 95 ? -5.795 -3.063 -7.361 1.00 87.50 95 GLU A C 1
ATOM 745 O O . GLU A 1 95 ? -5.344 -2.564 -8.393 1.00 87.50 95 GLU A O 1
ATOM 750 N N . VAL A 1 96 ? -5.492 -2.591 -6.149 1.00 85.75 96 VAL A N 1
ATOM 751 C CA . VAL A 1 96 ? -4.590 -1.453 -5.948 1.00 85.75 96 VAL A CA 1
ATOM 752 C C . VAL A 1 96 ? -3.193 -1.766 -6.493 1.00 85.75 96 VAL A C 1
ATOM 754 O O . VAL A 1 96 ? -2.616 -0.951 -7.210 1.00 85.75 96 VAL A O 1
ATOM 757 N N . ALA A 1 97 ? -2.649 -2.953 -6.217 1.00 88.19 97 ALA A N 1
ATOM 758 C CA . ALA A 1 97 ? -1.339 -3.364 -6.716 1.00 88.19 97 ALA A CA 1
ATOM 759 C C . ALA A 1 97 ? -1.297 -3.450 -8.251 1.00 88.19 97 ALA A C 1
ATOM 761 O O . ALA A 1 97 ? -0.331 -2.997 -8.872 1.00 88.19 97 ALA A O 1
ATOM 762 N N . ALA A 1 98 ? -2.356 -3.972 -8.873 1.00 87.25 98 ALA A N 1
ATOM 763 C CA . ALA A 1 98 ? -2.501 -4.008 -10.325 1.00 87.25 98 ALA A CA 1
ATOM 764 C C . ALA A 1 98 ? -2.576 -2.599 -10.932 1.00 87.25 98 ALA A C 1
ATOM 766 O O . ALA A 1 98 ? -1.873 -2.312 -11.904 1.00 87.25 98 ALA A O 1
ATOM 767 N N . LEU A 1 99 ? -3.364 -1.703 -10.329 1.00 86.12 99 LEU A N 1
ATOM 768 C CA . LEU A 1 99 ? -3.479 -0.307 -10.751 1.00 86.12 99 LEU A CA 1
ATOM 769 C C . LEU A 1 99 ? -2.127 0.410 -10.681 1.00 86.12 99 LEU A C 1
ATOM 771 O O . LEU A 1 99 ? -1.717 1.061 -11.640 1.00 86.12 99 LEU A O 1
ATOM 775 N N . LEU A 1 100 ? -1.393 0.244 -9.582 1.00 85.62 100 LEU A N 1
ATOM 776 C CA . LEU A 1 100 ? -0.060 0.824 -9.416 1.00 85.62 100 LEU A CA 1
ATOM 777 C C . LEU A 1 100 ? 0.933 0.280 -10.441 1.00 85.62 100 LEU A C 1
ATOM 779 O O . LEU A 1 100 ? 1.689 1.050 -11.029 1.00 85.62 100 LEU A O 1
ATOM 783 N N . CYS A 1 101 ? 0.909 -1.030 -10.696 1.00 85.75 101 CYS A N 1
ATOM 784 C CA . CYS A 1 101 ? 1.763 -1.639 -11.707 1.00 85.75 101 CYS A CA 1
ATOM 785 C C . CYS A 1 101 ? 1.474 -1.083 -13.110 1.00 85.75 101 CYS A C 1
ATOM 787 O O . CYS A 1 101 ? 2.411 -0.870 -13.877 1.00 85.75 101 CYS A O 1
ATOM 789 N N . ALA A 1 102 ? 0.206 -0.813 -13.436 1.00 83.75 102 ALA A N 1
ATOM 790 C CA . ALA A 1 102 ? -0.191 -0.215 -14.711 1.00 83.75 102 ALA A CA 1
ATOM 791 C C . ALA A 1 102 ? 0.242 1.257 -14.846 1.00 83.75 102 ALA A C 1
ATOM 793 O O . ALA A 1 102 ? 0.516 1.724 -15.949 1.00 83.75 102 ALA A O 1
ATOM 794 N N . LEU A 1 103 ? 0.340 1.988 -13.731 1.00 82.31 103 LEU A N 1
ATOM 795 C CA . LEU A 1 103 ? 0.850 3.365 -13.706 1.00 82.31 103 LEU A CA 1
ATOM 796 C C . LEU A 1 103 ? 2.381 3.443 -13.822 1.00 82.31 103 LEU A C 1
ATOM 798 O O . LEU A 1 103 ? 2.919 4.517 -14.092 1.00 82.31 103 LEU A O 1
ATOM 802 N N . MET A 1 104 ? 3.088 2.328 -13.623 1.00 77.81 104 MET A N 1
ATOM 803 C CA . MET A 1 104 ? 4.535 2.232 -13.795 1.00 77.81 104 MET A CA 1
ATOM 804 C C . MET A 1 104 ? 4.853 1.754 -15.218 1.00 77.81 104 MET A C 1
ATOM 806 O O . MET A 1 104 ? 4.766 0.548 -15.474 1.00 77.81 104 MET A O 1
ATOM 810 N N . PRO A 1 105 ? 5.254 2.647 -16.146 1.00 63.66 105 PRO A N 1
ATOM 811 C CA . PRO A 1 105 ? 5.647 2.219 -17.482 1.00 63.66 105 PRO A CA 1
ATOM 812 C C . PRO A 1 105 ? 6.805 1.225 -17.373 1.00 63.66 105 PRO A C 1
ATOM 814 O O . PRO A 1 105 ? 7.818 1.499 -16.721 1.00 63.66 105 PRO A O 1
ATOM 817 N N . ASP A 1 106 ? 6.645 0.058 -17.997 1.00 64.50 106 ASP A N 1
ATOM 818 C CA . ASP A 1 106 ? 7.722 -0.925 -18.076 1.00 64.50 106 ASP A CA 1
ATOM 819 C C . ASP A 1 106 ? 8.888 -0.306 -18.862 1.00 64.50 106 ASP A C 1
ATOM 821 O O . ASP A 1 106 ? 8.668 0.385 -19.865 1.00 64.50 106 ASP A O 1
ATOM 825 N N . ARG A 1 107 ? 10.143 -0.554 -18.458 1.00 59.59 107 ARG A N 1
ATOM 826 C CA . ARG A 1 107 ? 11.306 -0.096 -19.241 1.00 59.59 107 ARG A CA 1
ATOM 827 C C . ARG A 1 107 ? 11.215 -0.604 -20.685 1.00 59.59 107 ARG A C 1
ATOM 829 O O . ARG A 1 107 ? 11.628 0.105 -21.601 1.00 59.59 107 ARG A O 1
ATOM 836 N N . ARG A 1 108 ? 10.655 -1.802 -20.890 1.00 60.56 108 ARG A N 1
ATOM 837 C CA . ARG A 1 108 ? 10.417 -2.389 -22.214 1.00 60.56 108 ARG A CA 1
ATOM 838 C C . ARG A 1 108 ? 9.321 -1.669 -22.986 1.00 60.56 108 ARG A C 1
ATOM 840 O O . ARG A 1 108 ? 9.522 -1.414 -24.166 1.00 60.56 108 ARG A O 1
ATOM 847 N N . GLU A 1 109 ? 8.208 -1.305 -22.352 1.00 60.72 109 GLU A N 1
ATOM 848 C CA . GLU A 1 109 ? 7.155 -0.519 -23.009 1.00 60.72 109 GLU A CA 1
ATOM 849 C C . GLU A 1 109 ? 7.648 0.878 -23.367 1.00 60.72 109 GLU A C 1
ATOM 851 O O . GLU A 1 109 ? 7.429 1.327 -24.487 1.00 60.72 109 GLU A O 1
ATOM 856 N N . ALA A 1 110 ? 8.368 1.544 -22.460 1.00 59.22 110 ALA A N 1
ATOM 857 C CA . ALA A 1 110 ? 8.984 2.834 -22.737 1.00 59.22 110 ALA A CA 1
ATOM 858 C C . ALA A 1 110 ? 9.953 2.725 -23.927 1.00 59.22 110 ALA A C 1
ATOM 860 O O . ALA A 1 110 ? 9.829 3.486 -24.885 1.00 59.22 110 ALA A O 1
ATOM 861 N N . GLN A 1 111 ? 10.856 1.735 -23.927 1.00 59.78 111 GLN A N 1
ATOM 862 C CA . GLN A 1 111 ? 11.781 1.495 -25.042 1.00 59.78 111 GLN A CA 1
ATOM 863 C C . GLN A 1 111 ? 11.073 1.137 -26.349 1.00 59.78 111 GLN A C 1
ATOM 865 O O . GLN A 1 111 ? 11.460 1.656 -27.390 1.00 59.78 111 GLN A O 1
ATOM 870 N N . ALA A 1 112 ? 10.032 0.305 -26.315 1.00 62.38 112 ALA A N 1
ATOM 871 C CA . ALA A 1 112 ? 9.242 -0.036 -27.494 1.00 62.38 112 ALA A CA 1
ATOM 872 C C . ALA A 1 112 ? 8.531 1.197 -28.070 1.00 62.38 112 ALA A C 1
ATOM 874 O O . ALA A 1 112 ? 8.528 1.391 -29.283 1.00 62.38 112 ALA A O 1
ATOM 875 N N . ARG A 1 113 ? 7.994 2.072 -27.209 1.00 60.44 113 ARG A N 1
ATOM 876 C CA . ARG A 1 113 ? 7.348 3.326 -27.619 1.00 60.44 113 ARG A CA 1
ATOM 877 C C . ARG A 1 113 ? 8.338 4.282 -28.278 1.00 60.44 113 ARG A C 1
ATOM 879 O O . ARG A 1 113 ? 8.015 4.824 -29.326 1.00 60.44 113 ARG A O 1
ATOM 886 N N . PHE A 1 114 ? 9.538 4.436 -27.710 1.00 60.44 114 PHE A N 1
ATOM 887 C CA . PHE A 1 114 ? 10.622 5.232 -28.302 1.00 60.44 114 PHE A CA 1
ATOM 888 C C . PHE A 1 114 ? 11.167 4.621 -29.606 1.00 60.44 114 PHE A C 1
ATOM 890 O O . PHE A 1 114 ? 11.466 5.351 -30.548 1.00 60.44 114 PHE A O 1
ATOM 897 N N . ALA A 1 115 ? 11.276 3.292 -29.697 1.00 67.88 115 ALA A N 1
ATOM 898 C CA . ALA A 1 115 ? 11.727 2.606 -30.909 1.00 67.88 115 ALA A CA 1
ATOM 899 C C . ALA A 1 115 ? 10.704 2.708 -32.055 1.00 67.88 115 ALA A C 1
ATOM 901 O O . ALA A 1 115 ? 11.098 2.868 -33.209 1.00 67.88 115 ALA A O 1
ATOM 902 N N . ALA A 1 116 ? 9.403 2.659 -31.746 1.00 63.56 116 ALA A N 1
ATOM 903 C CA . ALA A 1 116 ? 8.325 2.779 -32.728 1.00 63.56 116 ALA A CA 1
ATOM 904 C C . ALA A 1 116 ? 8.211 4.192 -33.328 1.00 63.56 116 ALA A C 1
ATOM 906 O O . ALA A 1 116 ? 7.944 4.329 -34.518 1.00 63.56 116 ALA A O 1
ATOM 907 N N . THR A 1 117 ? 8.454 5.251 -32.548 1.00 63.88 117 THR A N 1
ATOM 908 C CA . THR A 1 117 ? 8.535 6.620 -33.089 1.00 63.88 117 THR A CA 1
ATOM 909 C C . THR A 1 117 ? 9.823 6.871 -33.872 1.00 63.88 117 THR A C 1
ATOM 911 O O . THR A 1 117 ? 9.794 7.628 -34.837 1.00 63.88 117 THR A O 1
ATOM 914 N N . ALA A 1 118 ? 10.938 6.223 -33.516 1.00 61.91 118 ALA A N 1
ATOM 915 C CA . ALA A 1 118 ? 12.201 6.344 -34.250 1.00 61.91 118 ALA A CA 1
ATOM 916 C C . ALA A 1 118 ? 12.205 5.598 -35.602 1.00 61.91 118 ALA A C 1
ATOM 918 O O . ALA A 1 118 ? 12.918 6.003 -36.519 1.00 61.91 118 ALA A O 1
ATOM 919 N N . SER A 1 119 ? 11.424 4.521 -35.751 1.00 57.97 119 SER A N 1
ATOM 920 C CA . SER A 1 119 ? 11.340 3.756 -37.005 1.00 57.97 119 SER A CA 1
ATOM 921 C C . SER A 1 119 ? 10.355 4.333 -38.029 1.00 57.97 119 SER A C 1
ATOM 923 O O . SER A 1 119 ? 10.500 4.044 -39.213 1.00 57.97 119 SER A O 1
ATOM 925 N N . ALA A 1 120 ? 9.401 5.167 -37.601 1.00 59.72 120 ALA A N 1
ATOM 926 C CA . ALA A 1 120 ? 8.372 5.772 -38.455 1.00 59.72 120 ALA A CA 1
ATOM 927 C C . ALA A 1 120 ? 8.840 7.018 -39.243 1.00 59.72 120 ALA A C 1
ATOM 929 O O . ALA A 1 120 ? 8.046 7.624 -39.955 1.00 59.72 120 ALA A O 1
ATOM 930 N N . GLY A 1 121 ? 10.109 7.417 -39.101 1.00 53.75 121 GLY A N 1
ATOM 931 C CA . GLY A 1 121 ? 10.691 8.608 -39.733 1.00 53.75 121 GLY A CA 1
ATOM 932 C C . GLY A 1 121 ? 11.643 8.336 -40.903 1.00 53.75 121 GLY A C 1
ATOM 933 O O . GLY A 1 121 ? 12.503 9.177 -41.157 1.00 53.75 121 GLY A O 1
ATOM 934 N N . ARG A 1 122 ? 11.551 7.180 -41.573 1.00 46.47 122 ARG A N 1
ATOM 935 C CA . ARG A 1 122 ? 12.315 6.887 -42.800 1.00 46.47 122 ARG A CA 1
ATOM 936 C C . ARG A 1 122 ? 11.410 6.730 -44.006 1.00 46.47 122 ARG A C 1
ATOM 938 O O . ARG A 1 122 ? 10.379 6.043 -43.855 1.00 46.47 122 ARG A O 1
#

Radius of gyration: 16.56 Å; chains: 1; bounding box: 29×25×65 Å

Foldseek 3Di:
DD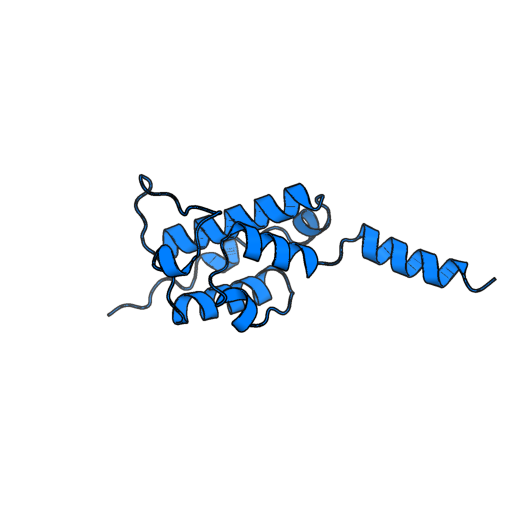PPDPPPLVVVQPPLVVLLQDDLVVNLVVQLVSVFVVCCVVVVPPPVDGADQQFFPVVVPQDLVNLVVVQVSLCVRNVFHDDSCLSVVSHGSSSVSSVSSVRRQRPVNVVVVVVVVVVVPD

pLDDT: mean 73.64, std 12.28, range [35.31, 88.88]

Secondary structure (DSSP, 8-state):
------SSSGGG---HHHHHHS-HHHHHHHHHHHHHHHHHHHTT--TTS---TTSBTGGGT--HHHHHHHHHHHHHHH-----GGGTSSS-BHHHHHHHHHHHS--HHHHHHHHHHHHHTT-